Protein AF-A0A2V6UHU8-F1 (afdb_monomer)

Nearest PDB structures (foldseek):
  1kj1-assembly2_P  TM=2.800E-01  e=9.522E+00  Allium sativum

Foldseek 3Di:
DDDDPDDPPPDPPVDVPPQDPVRVVVVVVVVVVPDDDDDDPDDDDDDPQKDKDAWDFADDVPCPRGDTDHIAIWGQDPVRDTHTDPDDDVPPPDDD

Structure (mmCIF, N/CA/C/O backbone):
data_AF-A0A2V6UHU8-F1
#
_entry.id   AF-A0A2V6UHU8-F1
#
loop_
_atom_site.group_PDB
_atom_site.id
_atom_site.type_symbol
_atom_site.label_atom_id
_atom_site.label_alt_id
_atom_site.label_comp_id
_atom_site.label_asym_id
_atom_site.label_entity_id
_atom_site.label_seq_id
_atom_site.pdbx_PDB_ins_code
_atom_site.Cartn_x
_atom_site.Cartn_y
_atom_site.Cartn_z
_atom_site.occupancy
_atom_site.B_iso_or_equiv
_atom_site.auth_seq_id
_atom_site.auth_comp_id
_atom_site.auth_asym_id
_atom_site.auth_atom_id
_atom_site.pdbx_PDB_model_num
ATOM 1 N N . MET A 1 1 ? 68.092 -9.974 -61.644 1.00 38.53 1 MET A N 1
ATOM 2 C CA . MET A 1 1 ? 67.582 -10.050 -60.259 1.00 38.53 1 MET A CA 1
ATOM 3 C C . MET A 1 1 ? 66.251 -10.775 -60.289 1.00 38.53 1 MET A C 1
ATOM 5 O O . MET A 1 1 ? 65.279 -10.238 -60.798 1.00 38.53 1 MET A O 1
ATOM 9 N N . GLN A 1 2 ? 66.269 -12.028 -59.843 1.00 40.94 2 GLN A N 1
ATOM 10 C CA . GLN A 1 2 ? 65.102 -12.839 -59.499 1.00 40.94 2 GLN A CA 1
ATOM 11 C C . GLN A 1 2 ? 64.515 -12.288 -58.186 1.00 40.94 2 GLN A C 1
ATOM 13 O O . GLN A 1 2 ? 65.317 -11.948 -57.319 1.00 40.94 2 GLN A O 1
ATOM 18 N N . CYS A 1 3 ? 63.186 -12.212 -58.023 1.00 37.28 3 CYS A N 1
ATOM 19 C CA . CYS A 1 3 ? 62.473 -12.817 -56.881 1.00 37.28 3 CYS A CA 1
ATOM 20 C C . CYS A 1 3 ? 60.991 -12.408 -56.764 1.00 37.28 3 CYS A C 1
ATOM 22 O O . CYS A 1 3 ? 60.655 -11.242 -56.599 1.00 37.28 3 CYS A O 1
ATOM 24 N N . LEU A 1 4 ? 60.168 -13.462 -56.729 1.00 43.12 4 LEU A N 1
ATOM 25 C CA . LEU A 1 4 ? 58.849 -13.609 -56.108 1.00 43.12 4 LEU A CA 1
ATOM 26 C C . LEU A 1 4 ? 57.638 -12.899 -56.733 1.00 43.12 4 LEU A C 1
ATOM 28 O O . LEU A 1 4 ? 57.056 -11.968 -56.187 1.00 43.12 4 LEU A O 1
ATOM 32 N N . ALA A 1 5 ? 57.126 -13.539 -57.786 1.00 48.31 5 ALA A N 1
ATOM 33 C CA . ALA A 1 5 ? 55.716 -13.914 -57.785 1.00 48.31 5 ALA A CA 1
ATOM 34 C C . ALA A 1 5 ? 55.488 -14.971 -56.687 1.00 48.31 5 ALA A C 1
ATOM 36 O O . ALA A 1 5 ? 56.167 -15.999 -56.683 1.00 48.31 5 ALA A O 1
ATOM 37 N N . GLY A 1 6 ? 54.558 -14.737 -55.761 1.00 44.62 6 GLY A N 1
ATOM 38 C CA . GLY A 1 6 ? 54.143 -15.772 -54.816 1.00 44.62 6 GLY A CA 1
ATOM 39 C C . GLY A 1 6 ? 53.472 -15.253 -53.548 1.00 44.62 6 GLY A C 1
ATOM 40 O O . GLY A 1 6 ? 54.118 -14.620 -52.726 1.00 44.62 6 GLY A O 1
ATOM 41 N N . LEU A 1 7 ? 52.206 -15.648 -53.382 1.00 50.09 7 LEU A N 1
ATOM 42 C CA . LEU A 1 7 ? 51.457 -15.730 -52.121 1.00 50.09 7 LEU A CA 1
ATOM 43 C C . LEU A 1 7 ? 51.036 -14.427 -51.434 1.00 50.09 7 LEU A C 1
ATOM 45 O O . LEU A 1 7 ? 51.603 -14.059 -50.420 1.00 50.09 7 LEU A O 1
ATOM 49 N N . LEU A 1 8 ? 49.895 -13.875 -51.854 1.00 50.53 8 LEU A N 1
ATOM 50 C CA . LEU A 1 8 ? 48.840 -13.469 -50.905 1.00 50.53 8 LEU A CA 1
ATOM 51 C C . LEU A 1 8 ? 47.433 -13.759 -51.476 1.00 50.53 8 LEU A C 1
ATOM 53 O O . LEU A 1 8 ? 46.471 -13.040 -51.234 1.00 50.53 8 LEU A O 1
ATOM 57 N N . ALA A 1 9 ? 47.292 -14.869 -52.211 1.00 51.28 9 ALA A N 1
ATOM 58 C CA . ALA A 1 9 ? 45.997 -15.519 -52.412 1.00 51.28 9 ALA A CA 1
ATOM 59 C C . ALA A 1 9 ? 45.704 -16.396 -51.179 1.00 51.28 9 ALA A C 1
ATOM 61 O O . ALA A 1 9 ? 45.753 -17.620 -51.237 1.00 51.28 9 ALA A O 1
ATOM 62 N N . GLY A 1 10 ? 45.512 -15.754 -50.027 1.00 45.69 10 GLY A N 1
ATOM 63 C CA . GLY A 1 10 ? 45.105 -16.391 -48.778 1.00 45.69 10 GLY A CA 1
ATOM 64 C C . GLY A 1 10 ? 43.710 -15.898 -48.445 1.00 45.69 10 GLY A C 1
ATOM 65 O O . GLY A 1 10 ? 43.549 -14.739 -48.078 1.00 45.69 10 GLY A O 1
ATOM 66 N N . GLY A 1 11 ? 42.712 -16.750 -48.673 1.00 48.19 11 GLY A N 1
ATOM 67 C CA . GLY A 1 11 ? 41.296 -16.419 -48.592 1.00 48.19 11 GLY A CA 1
ATOM 68 C C . GLY A 1 11 ? 40.938 -15.562 -47.382 1.00 48.19 11 GLY A C 1
ATOM 69 O O . GLY A 1 11 ? 41.137 -15.963 -46.235 1.00 48.19 11 GLY A O 1
ATOM 70 N N . ALA A 1 12 ? 40.328 -14.410 -47.654 1.00 47.25 12 ALA A N 1
ATOM 71 C CA . ALA A 1 12 ? 39.440 -13.769 -46.706 1.00 47.25 12 ALA A CA 1
ATOM 72 C C . ALA A 1 12 ? 38.257 -14.721 -46.481 1.00 47.25 12 ALA A C 1
ATOM 74 O O . ALA A 1 12 ? 37.215 -14.622 -47.125 1.00 47.25 12 ALA A O 1
ATOM 75 N N . MET A 1 13 ? 38.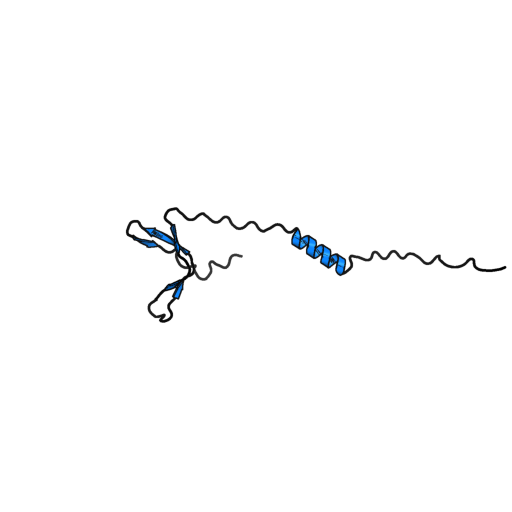440 -15.691 -45.587 1.00 47.81 13 MET A N 1
ATOM 76 C CA . MET A 1 13 ? 37.336 -16.372 -44.934 1.00 47.81 13 MET A CA 1
ATOM 77 C C . MET A 1 13 ? 36.652 -15.293 -44.098 1.00 47.81 13 MET A C 1
ATOM 79 O O . MET A 1 13 ? 37.024 -15.048 -42.952 1.00 47.81 13 MET A O 1
ATOM 83 N N . ALA A 1 14 ? 35.702 -14.580 -44.702 1.00 53.69 14 ALA A N 1
ATOM 84 C CA . ALA A 1 14 ? 34.769 -13.740 -43.977 1.00 53.69 14 ALA A CA 1
ATOM 85 C C . ALA A 1 14 ? 33.896 -14.681 -43.141 1.00 53.69 14 ALA A C 1
ATOM 87 O O . ALA A 1 14 ? 32.824 -15.107 -43.560 1.00 53.69 14 ALA A O 1
ATOM 88 N N . VAL A 1 15 ? 34.404 -15.080 -41.975 1.00 54.88 15 VAL A N 1
ATOM 89 C C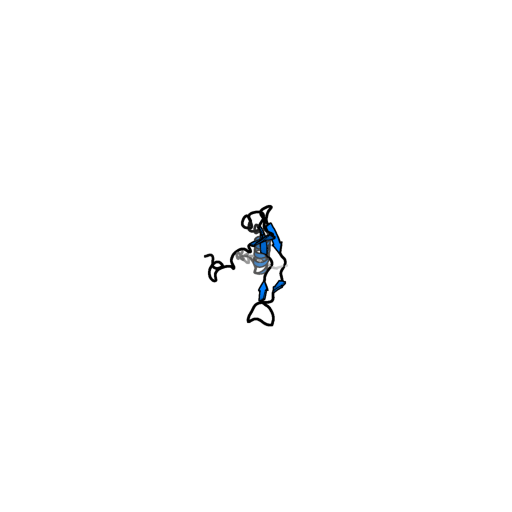A . VAL A 1 15 ? 33.588 -15.724 -40.955 1.00 54.88 15 VAL A CA 1
ATOM 90 C C . VAL A 1 15 ? 32.540 -14.682 -40.575 1.00 54.88 15 VAL A C 1
ATOM 92 O O . VAL A 1 15 ? 32.931 -13.582 -40.170 1.00 54.88 15 VAL A O 1
ATOM 95 N N . PRO A 1 16 ? 31.232 -14.962 -40.702 1.00 55.22 16 PRO A N 1
ATOM 96 C CA . PRO A 1 16 ? 30.227 -14.101 -40.113 1.00 55.22 16 PRO A CA 1
ATOM 97 C C . PRO A 1 16 ? 30.388 -14.241 -38.600 1.00 55.22 16 PRO A C 1
ATOM 99 O O . PRO A 1 16 ? 29.803 -15.118 -37.966 1.00 55.22 16 PRO A O 1
ATOM 102 N N . MET A 1 17 ? 31.271 -13.433 -38.015 1.00 58.94 17 MET A N 1
ATOM 103 C CA . MET A 1 17 ? 31.403 -13.346 -36.574 1.00 58.94 17 MET A CA 1
ATOM 104 C C . MET A 1 17 ? 30.112 -12.705 -36.083 1.00 58.94 17 MET A C 1
ATOM 106 O O . MET A 1 17 ? 29.911 -11.500 -36.220 1.00 58.94 17 MET A O 1
ATOM 110 N N . GLY A 1 18 ? 29.203 -13.538 -35.571 1.00 63.38 18 GLY A N 1
ATOM 111 C CA . GLY A 1 18 ? 28.029 -13.068 -34.847 1.00 63.38 18 GLY A CA 1
ATOM 112 C C . GLY A 1 18 ? 28.433 -12.105 -33.723 1.00 63.38 18 GLY A C 1
ATOM 113 O O . GLY A 1 18 ? 29.614 -12.027 -33.370 1.00 63.38 18 GLY A O 1
ATOM 114 N N . PRO A 1 19 ? 27.475 -11.364 -33.143 1.00 70.31 19 PRO A N 1
ATOM 115 C CA . PRO A 1 19 ? 27.781 -10.286 -32.211 1.00 70.31 19 PRO A CA 1
ATOM 116 C C . PRO A 1 19 ? 28.719 -10.769 -31.104 1.00 70.31 19 PRO A C 1
ATOM 118 O O . PRO A 1 19 ? 28.513 -11.828 -30.500 1.00 70.31 19 PRO A O 1
ATOM 121 N N . THR A 1 20 ? 29.780 -10.002 -30.863 1.00 79.56 20 THR A N 1
ATOM 122 C CA . THR A 1 20 ? 30.722 -10.275 -29.777 1.00 79.56 20 THR A CA 1
ATOM 123 C C . THR A 1 20 ? 29.994 -10.162 -28.438 1.00 79.56 20 THR A C 1
ATOM 125 O O . THR A 1 20 ? 28.948 -9.518 -28.331 1.00 79.56 20 THR A O 1
ATOM 128 N N . THR A 1 21 ? 30.521 -10.788 -27.386 1.00 80.25 21 THR A N 1
ATOM 129 C CA . THR A 1 21 ? 29.937 -10.698 -26.035 1.00 80.25 21 THR A CA 1
ATOM 130 C C . THR A 1 21 ? 29.732 -9.243 -25.597 1.00 80.25 21 THR A C 1
ATOM 132 O O . THR A 1 21 ? 28.698 -8.916 -25.021 1.00 80.25 21 THR A O 1
ATOM 135 N N . THR A 1 22 ? 30.658 -8.351 -25.960 1.00 83.81 22 THR A N 1
ATOM 136 C CA . THR A 1 22 ? 30.541 -6.907 -25.722 1.00 83.81 22 THR A CA 1
ATOM 137 C C . THR A 1 22 ? 29.390 -6.282 -26.507 1.00 83.81 22 THR A C 1
ATOM 139 O O . THR A 1 22 ? 28.612 -5.530 -25.927 1.00 83.81 22 THR A O 1
ATOM 142 N N . GLN A 1 23 ? 29.229 -6.621 -27.791 1.00 85.50 23 GLN A N 1
ATOM 143 C CA . GLN A 1 23 ? 28.120 -6.108 -28.600 1.00 85.50 23 GLN A CA 1
ATOM 144 C C . GLN A 1 23 ? 26.766 -6.518 -28.008 1.00 85.50 23 GLN A C 1
ATOM 146 O O . GLN A 1 23 ? 25.890 -5.678 -27.847 1.00 85.50 23 GLN A O 1
ATOM 151 N N . ARG A 1 24 ? 26.628 -7.775 -27.565 1.00 87.38 24 ARG A N 1
ATOM 152 C CA . ARG A 1 24 ? 25.406 -8.245 -26.892 1.00 87.38 24 ARG A CA 1
ATOM 153 C C . ARG A 1 24 ? 25.119 -7.498 -25.589 1.00 87.38 24 ARG A C 1
ATOM 155 O O . ARG A 1 24 ? 23.961 -7.210 -25.308 1.00 87.38 24 ARG A O 1
ATOM 162 N N . ALA A 1 25 ? 26.146 -7.179 -24.801 1.00 88.75 25 ALA A N 1
ATOM 163 C CA . ALA A 1 25 ? 25.982 -6.412 -23.566 1.00 88.75 25 ALA A CA 1
ATOM 164 C C . ALA A 1 25 ? 25.512 -4.973 -23.843 1.00 88.75 25 ALA A C 1
ATOM 166 O O . ALA A 1 25 ? 24.636 -4.464 -23.143 1.00 88.75 25 ALA A O 1
ATOM 167 N N . VAL A 1 26 ? 26.048 -4.337 -24.889 1.00 91.44 26 VAL A N 1
ATOM 168 C CA . VAL A 1 26 ? 25.613 -3.007 -25.344 1.00 91.44 26 VAL A CA 1
ATOM 169 C C . VAL A 1 26 ? 24.173 -3.050 -25.858 1.00 91.44 26 VAL A C 1
ATOM 171 O O . VAL A 1 26 ? 23.361 -2.213 -25.468 1.00 91.44 26 VAL A O 1
ATOM 174 N N . ASP A 1 27 ? 23.823 -4.052 -26.663 1.00 91.88 27 ASP A N 1
ATOM 175 C CA . ASP A 1 27 ? 22.463 -4.225 -27.178 1.00 91.88 27 ASP A CA 1
ATOM 176 C C . ASP A 1 27 ? 21.466 -4.474 -26.035 1.00 91.88 27 ASP A C 1
ATOM 178 O O . ASP A 1 27 ? 20.383 -3.885 -26.005 1.00 91.88 27 ASP A O 1
ATOM 182 N N . GLN A 1 28 ? 21.848 -5.282 -25.040 1.00 90.69 28 GLN A N 1
ATOM 183 C CA . GLN A 1 28 ? 21.048 -5.516 -23.841 1.00 90.69 28 GLN A CA 1
ATOM 184 C C . GLN A 1 28 ? 20.843 -4.222 -23.047 1.00 90.69 28 GLN A C 1
ATOM 186 O O . GLN A 1 28 ? 19.712 -3.919 -22.664 1.00 90.69 28 GLN A O 1
ATOM 191 N N . MET A 1 29 ? 21.900 -3.433 -22.853 1.00 90.44 29 MET A N 1
ATOM 192 C CA . MET A 1 29 ? 21.826 -2.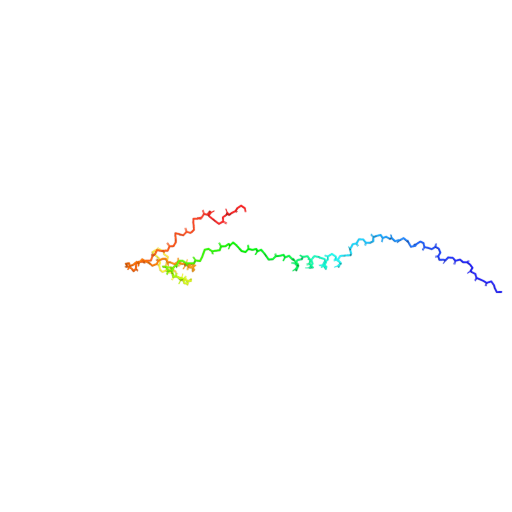146 -22.165 1.00 90.44 29 MET A CA 1
ATOM 193 C C . MET A 1 29 ? 20.885 -1.186 -22.895 1.00 90.44 29 MET A C 1
ATOM 195 O O . MET A 1 29 ? 19.932 -0.692 -22.293 1.00 90.44 29 MET A O 1
ATOM 199 N N . ASN A 1 30 ? 21.070 -1.010 -24.203 1.00 92.94 30 ASN A N 1
ATOM 200 C CA . ASN A 1 30 ? 20.207 -0.169 -25.030 1.00 92.94 30 ASN A CA 1
ATOM 201 C C . ASN A 1 30 ? 18.748 -0.637 -24.989 1.00 92.94 30 ASN A C 1
ATOM 203 O O . ASN A 1 30 ? 17.842 0.173 -24.801 1.00 92.94 30 ASN A O 1
ATOM 207 N N . SER A 1 31 ? 18.507 -1.947 -25.091 1.00 90.81 31 SER A N 1
ATOM 208 C CA . SER A 1 31 ? 17.154 -2.514 -25.016 1.00 90.81 31 SER A CA 1
ATOM 209 C C . SER A 1 31 ? 16.492 -2.293 -23.653 1.00 90.81 31 SER A C 1
ATOM 211 O O . SER A 1 31 ? 15.274 -2.143 -23.570 1.00 90.81 31 SER A O 1
ATOM 213 N N . SER A 1 32 ? 17.283 -2.264 -22.577 1.00 89.56 32 SER A N 1
ATOM 214 C CA . SER A 1 32 ? 16.784 -2.010 -21.228 1.00 89.56 32 SER A CA 1
ATOM 215 C C . SER A 1 32 ? 16.431 -0.536 -21.031 1.00 89.56 32 SER A C 1
ATOM 217 O O . SER A 1 32 ? 15.361 -0.241 -20.508 1.00 89.56 32 SER A O 1
ATOM 219 N N . SER A 1 33 ? 17.263 0.373 -21.546 1.00 87.81 33 SER A N 1
ATOM 220 C CA . SER A 1 33 ? 17.064 1.823 -21.455 1.00 87.81 33 SER A CA 1
ATOM 221 C C . SER A 1 33 ? 15.907 2.326 -22.315 1.00 87.81 33 SER A C 1
ATOM 223 O O . SER A 1 33 ? 15.253 3.297 -21.954 1.00 87.81 33 SER A O 1
ATOM 225 N N . MET A 1 34 ? 15.634 1.671 -23.447 1.00 92.31 34 MET A N 1
ATOM 226 C CA . MET A 1 34 ? 14.500 2.009 -24.316 1.00 92.31 34 MET A CA 1
ATOM 227 C C . MET A 1 34 ? 13.190 1.339 -23.889 1.00 92.31 34 MET A C 1
ATOM 229 O O . MET A 1 34 ? 12.158 1.528 -24.536 1.00 92.31 34 MET A O 1
ATOM 233 N N . ARG A 1 35 ? 13.202 0.525 -22.827 1.00 89.62 35 ARG A N 1
ATOM 234 C CA . ARG A 1 35 ? 11.993 -0.149 -22.363 1.00 89.62 35 ARG A CA 1
ATOM 235 C C . ARG A 1 35 ? 11.035 0.889 -21.781 1.00 89.62 35 ARG A C 1
ATOM 237 O O . ARG A 1 35 ? 11.402 1.652 -20.892 1.00 89.62 35 ARG A O 1
ATOM 244 N N . GLY A 1 36 ? 9.802 0.906 -22.284 1.00 86.81 36 GLY A N 1
ATOM 245 C CA . GLY A 1 36 ? 8.764 1.801 -21.779 1.00 86.81 36 GLY A CA 1
ATOM 246 C C . GLY A 1 36 ? 8.519 1.598 -20.283 1.00 86.81 36 GLY A C 1
ATOM 247 O O . GLY A 1 36 ? 8.565 0.472 -19.782 1.00 86.81 36 GLY A O 1
ATOM 248 N N . VAL A 1 37 ? 8.247 2.694 -19.574 1.00 86.62 37 VAL A N 1
ATOM 249 C CA . VAL A 1 37 ? 7.867 2.644 -18.159 1.00 86.62 37 VAL A CA 1
ATOM 250 C C . VAL A 1 37 ? 6.483 1.998 -18.055 1.00 86.62 37 VAL A C 1
ATOM 252 O O . VAL A 1 37 ? 5.564 2.452 -18.744 1.00 86.62 37 VAL A O 1
ATOM 255 N N . 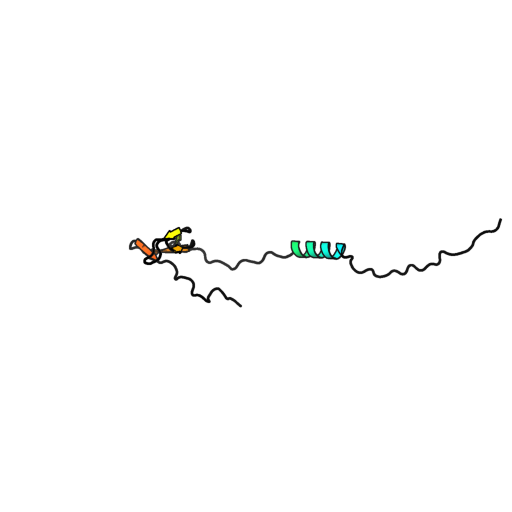PRO A 1 38 ? 6.298 0.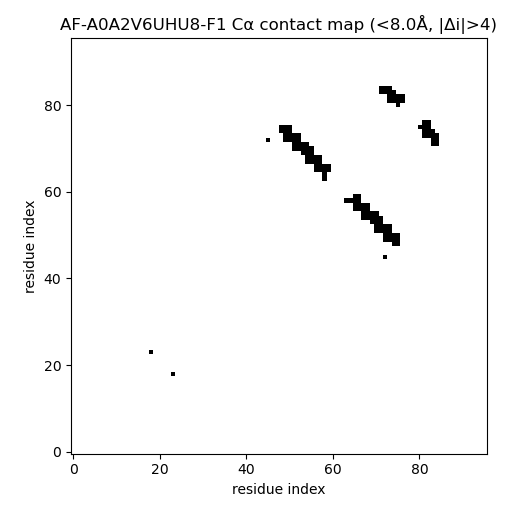960 -17.216 1.00 85.44 38 PRO A N 1
ATOM 256 C CA . PRO A 1 38 ? 4.980 0.392 -16.979 1.00 85.44 38 PRO A CA 1
ATOM 257 C C . PRO A 1 38 ? 4.006 1.480 -16.532 1.00 85.44 38 PRO A C 1
ATOM 259 O O . PRO A 1 38 ? 4.300 2.248 -15.614 1.00 85.44 38 PRO A O 1
ATOM 262 N N . THR A 1 39 ? 2.837 1.551 -17.166 1.00 84.19 39 THR A N 1
ATOM 263 C CA . THR A 1 39 ? 1.779 2.446 -16.701 1.00 84.19 39 THR A CA 1
ATOM 264 C C . THR A 1 39 ? 1.283 1.936 -15.347 1.00 84.19 39 THR A C 1
ATOM 266 O O . THR A 1 39 ? 0.836 0.788 -15.269 1.00 84.19 39 THR A O 1
ATOM 269 N N . PRO A 1 40 ? 1.366 2.737 -14.269 1.00 83.19 40 PRO A N 1
ATOM 270 C CA . PRO A 1 40 ? 0.822 2.319 -12.990 1.00 83.19 40 PRO A CA 1
ATOM 271 C C . PRO A 1 40 ? -0.700 2.158 -13.109 1.00 83.19 40 PRO A C 1
ATOM 273 O O . PRO A 1 40 ? -1.335 2.886 -13.880 1.00 83.19 40 PRO A O 1
ATOM 276 N N . PRO A 1 41 ? -1.314 1.244 -12.339 1.00 81.62 41 P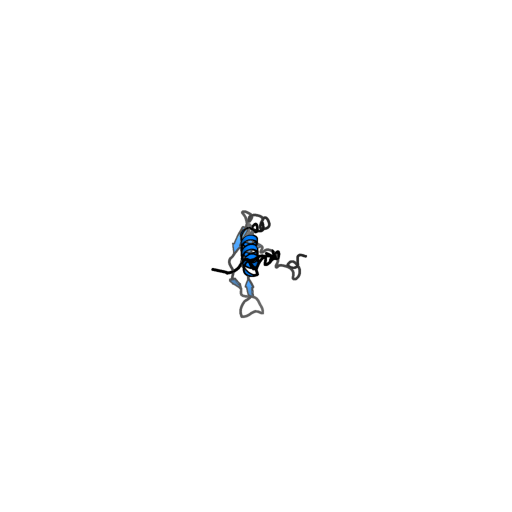RO A N 1
ATOM 277 C CA . PRO A 1 41 ? -2.765 1.166 -12.280 1.00 81.62 41 PRO A CA 1
ATOM 278 C C . PRO A 1 41 ? -3.335 2.521 -11.847 1.00 81.62 41 PRO A C 1
ATOM 280 O O . PRO A 1 41 ? -2.776 3.196 -10.974 1.00 81.62 41 PRO A O 1
ATOM 283 N N . VAL A 1 42 ? -4.458 2.912 -12.452 1.00 80.94 42 VAL A N 1
ATOM 284 C CA . VAL A 1 42 ? -5.170 4.136 -12.075 1.00 80.94 42 VAL A CA 1
ATOM 285 C C . VAL A 1 42 ? -5.630 3.987 -10.628 1.00 80.94 42 VAL A C 1
ATOM 287 O O . VAL A 1 42 ? -6.490 3.161 -10.321 1.00 80.94 42 VAL A O 1
ATOM 290 N N . ARG A 1 43 ? -5.047 4.778 -9.723 1.00 73.81 43 ARG A N 1
ATOM 291 C CA . ARG A 1 43 ? -5.532 4.870 -8.345 1.00 73.81 43 ARG A CA 1
ATOM 292 C C . ARG A 1 43 ? -6.705 5.834 -8.315 1.00 73.81 43 ARG A C 1
ATOM 294 O O . ARG A 1 43 ? -6.607 6.943 -8.836 1.00 73.81 43 ARG A O 1
ATOM 301 N N . GLN A 1 44 ? -7.800 5.419 -7.687 1.00 79.81 44 GLN A N 1
ATOM 302 C CA . GLN A 1 44 ? -8.874 6.349 -7.363 1.00 79.81 44 GLN A CA 1
ATOM 303 C C . GLN A 1 44 ? -8.324 7.420 -6.417 1.00 79.81 44 GLN A C 1
ATOM 305 O O . GLN A 1 44 ? -7.617 7.103 -5.457 1.00 79.81 44 GLN A O 1
ATOM 310 N N . ALA A 1 45 ? -8.622 8.685 -6.714 1.00 79.19 45 ALA A N 1
ATOM 311 C CA . ALA A 1 45 ? -8.299 9.772 -5.805 1.00 79.19 45 ALA A CA 1
ATOM 312 C C . ALA A 1 45 ? -9.036 9.559 -4.468 1.00 79.19 45 ALA A C 1
ATOM 314 O O . ALA A 1 45 ? -10.173 9.074 -4.478 1.00 79.19 45 ALA A O 1
ATOM 315 N N . PRO A 1 46 ? -8.421 9.919 -3.327 1.00 80.88 46 PRO A N 1
ATOM 316 C CA . PRO A 1 46 ? -9.114 9.920 -2.045 1.00 80.88 46 PRO A CA 1
ATOM 317 C C . PRO A 1 46 ? -10.380 10.776 -2.121 1.00 80.88 46 PRO A C 1
ATOM 319 O O . PRO A 1 46 ? -10.397 11.827 -2.768 1.00 80.88 46 PRO A O 1
ATOM 322 N N . ARG A 1 47 ? -11.449 10.328 -1.459 1.00 81.62 47 ARG A N 1
ATOM 323 C CA . ARG A 1 47 ? -12.686 11.109 -1.360 1.00 81.62 47 ARG A CA 1
ATOM 324 C C . ARG A 1 47 ? -12.463 12.328 -0.455 1.00 81.62 47 ARG A C 1
ATOM 326 O O . ARG A 1 47 ? -11.576 12.316 0.392 1.00 81.62 47 ARG A O 1
ATOM 333 N N . GLN A 1 48 ? -13.282 13.372 -0.601 1.00 83.19 48 GLN A N 1
ATOM 334 C CA . GLN A 1 48 ? -13.154 14.599 0.208 1.00 83.19 48 GLN A CA 1
ATOM 335 C C . GLN A 1 48 ? -13.384 14.372 1.712 1.00 83.19 48 GLN A C 1
ATOM 337 O O . GLN A 1 48 ? -12.899 15.148 2.527 1.00 83.19 48 GLN A O 1
ATOM 342 N N . ASP A 1 49 ? -14.100 13.309 2.080 1.00 85.00 49 ASP A N 1
ATOM 343 C CA . ASP A 1 49 ? -14.362 12.882 3.458 1.00 85.00 49 ASP A CA 1
ATOM 344 C C . ASP A 1 49 ? -13.260 11.977 4.042 1.00 85.00 49 ASP A C 1
ATOM 346 O O . ASP A 1 49 ? -13.397 11.454 5.152 1.00 85.00 49 ASP A O 1
ATOM 350 N N . MET A 1 50 ? -12.163 11.775 3.303 1.00 86.31 50 MET A N 1
ATOM 351 C CA . MET A 1 50 ? -11.035 10.955 3.729 1.00 86.31 50 MET A CA 1
ATOM 352 C C . MET A 1 50 ? -9.844 11.795 4.187 1.00 86.31 50 MET A C 1
ATOM 354 O O . MET A 1 50 ? -9.501 12.815 3.594 1.00 86.31 50 MET A O 1
ATOM 358 N N . VAL A 1 51 ? -9.156 11.308 5.218 1.00 87.00 51 VAL A N 1
ATOM 359 C CA . VAL A 1 51 ? -7.923 11.904 5.743 1.00 87.00 51 VAL A CA 1
ATOM 360 C C . VAL A 1 51 ? -6.825 10.851 5.777 1.00 87.00 51 VAL A C 1
ATOM 362 O O . VAL A 1 51 ? -7.059 9.712 6.182 1.00 87.00 51 VAL A O 1
ATOM 365 N N . TRP A 1 52 ? -5.621 11.230 5.352 1.00 88.38 52 TRP A N 1
ATOM 366 C CA . TRP A 1 52 ? -4.448 10.370 5.446 1.00 88.38 52 TRP A CA 1
ATOM 367 C C . TRP A 1 52 ? -3.992 10.265 6.899 1.00 88.38 52 TRP A C 1
ATOM 369 O O . TRP A 1 52 ? -3.782 11.279 7.569 1.00 88.38 52 TRP A O 1
ATOM 379 N N . VAL A 1 53 ? -3.821 9.039 7.379 1.00 87.94 53 VAL A N 1
ATOM 380 C CA . VAL A 1 53 ? -3.240 8.737 8.685 1.00 87.94 53 VAL A CA 1
ATOM 381 C C . VAL A 1 53 ? -1.865 8.115 8.447 1.00 87.94 53 VAL A C 1
ATOM 383 O O . VAL A 1 53 ? -1.785 7.137 7.705 1.00 87.94 53 VAL A O 1
ATOM 386 N N . PRO A 1 54 ? -0.786 8.666 9.029 1.00 91.12 54 PRO A N 1
ATOM 387 C CA . PRO A 1 54 ? 0.553 8.112 8.870 1.00 91.12 54 PRO A CA 1
ATOM 388 C C . PRO A 1 54 ? 0.734 6.815 9.667 1.00 91.12 54 PRO A C 1
ATOM 390 O O . PRO A 1 54 ? -0.043 6.516 10.577 1.00 91.12 54 PRO A O 1
ATOM 393 N N . ASP A 1 55 ? 1.806 6.094 9.345 1.00 92.06 55 ASP A N 1
ATOM 394 C CA . ASP A 1 55 ? 2.265 4.912 10.072 1.00 92.06 55 ASP A CA 1
ATOM 395 C C . ASP A 1 55 ? 2.371 5.189 11.578 1.00 92.06 55 ASP A C 1
ATOM 397 O O . ASP A 1 55 ? 2.903 6.221 12.005 1.00 92.06 55 ASP A O 1
ATOM 401 N N . ARG A 1 56 ? 1.889 4.255 12.401 1.00 88.31 56 ARG A N 1
ATOM 402 C CA . ARG A 1 56 ? 1.939 4.385 13.863 1.00 88.31 56 ARG A CA 1
ATOM 403 C C . ARG A 1 56 ? 1.941 3.036 14.569 1.00 88.31 56 ARG A C 1
ATOM 405 O O . ARG A 1 56 ? 1.479 2.036 14.034 1.00 88.31 56 ARG A O 1
ATOM 412 N N . PHE A 1 57 ? 2.429 3.028 15.806 1.00 88.81 57 PHE A N 1
ATOM 413 C CA . PHE A 1 57 ? 2.226 1.922 16.741 1.00 88.81 57 PHE A CA 1
ATOM 414 C C . PHE A 1 57 ? 1.067 2.262 17.672 1.00 88.81 57 PHE A C 1
ATOM 416 O O . PHE A 1 57 ? 1.100 3.283 18.360 1.00 88.81 57 PHE A O 1
ATOM 423 N N . VAL A 1 58 ? 0.038 1.416 17.683 1.00 86.00 58 VAL A N 1
ATOM 424 C CA . VAL A 1 58 ? -1.185 1.633 18.462 1.00 86.00 58 VAL A CA 1
ATOM 425 C C . VAL A 1 58 ? -1.244 0.634 19.616 1.00 86.00 58 VAL A C 1
ATOM 427 O O . VAL A 1 58 ? -1.016 -0.556 19.388 1.00 86.00 58 VAL A O 1
ATOM 430 N N . PRO A 1 59 ? -1.562 1.058 20.850 1.00 87.50 59 PRO A N 1
ATOM 431 C CA . PRO A 1 59 ? -1.814 0.121 21.938 1.00 87.50 59 PRO A CA 1
ATOM 432 C C . PRO A 1 59 ? -2.978 -0.813 21.588 1.00 87.50 59 PRO A C 1
ATOM 434 O O . PRO A 1 59 ? -4.040 -0.348 21.176 1.00 87.50 59 PRO A O 1
ATOM 437 N N . ALA A 1 60 ? -2.796 -2.120 21.779 1.00 82.56 60 ALA A N 1
ATOM 438 C CA . ALA A 1 60 ? -3.846 -3.111 21.570 1.00 82.56 60 ALA A CA 1
ATOM 439 C C . ALA A 1 60 ? -3.887 -4.104 22.742 1.00 82.56 60 ALA A C 1
ATOM 441 O O . ALA A 1 60 ? -2.829 -4.496 23.251 1.00 82.56 60 ALA A O 1
ATOM 442 N N . PRO A 1 61 ? -5.080 -4.542 23.182 1.00 85.50 61 PRO A N 1
ATOM 443 C CA . PRO A 1 61 ? -5.197 -5.579 24.201 1.00 85.50 61 PRO A CA 1
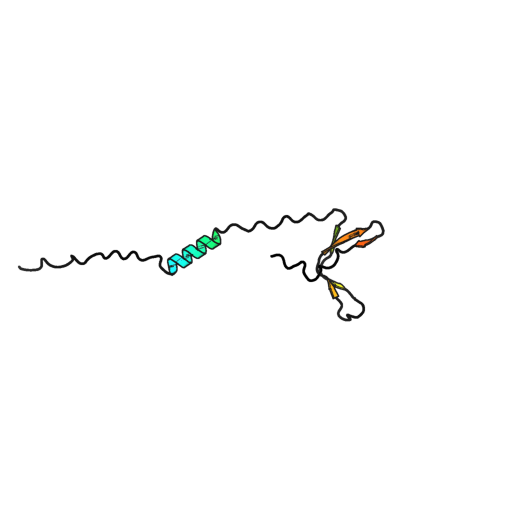ATOM 444 C C . PRO A 1 61 ? -4.422 -6.842 23.798 1.00 85.50 61 PRO A C 1
ATOM 446 O O . PRO A 1 61 ? -4.589 -7.350 22.693 1.00 85.50 61 PRO A O 1
ATOM 449 N N . GLY A 1 62 ? -3.560 -7.342 24.687 1.00 89.25 62 GLY A N 1
ATOM 450 C CA . GLY A 1 62 ? -2.738 -8.533 24.433 1.00 89.25 62 GLY A CA 1
ATOM 451 C C . GLY A 1 62 ? -1.435 -8.291 23.657 1.00 89.25 62 GLY A C 1
ATOM 452 O O . GLY A 1 62 ? -0.658 -9.229 23.508 1.00 89.25 62 GLY A O 1
ATOM 453 N N . ALA A 1 63 ? -1.151 -7.058 23.221 1.00 84.25 63 ALA A N 1
ATOM 454 C CA . ALA A 1 63 ? 0.105 -6.684 22.566 1.00 84.25 63 ALA A CA 1
ATOM 455 C C . ALA A 1 63 ? 0.781 -5.520 23.322 1.00 84.25 63 ALA A C 1
ATOM 457 O O . ALA A 1 63 ? 0.558 -4.356 22.980 1.00 84.25 63 ALA A O 1
ATOM 458 N N . PRO A 1 64 ? 1.601 -5.794 24.359 1.00 81.69 64 PRO A N 1
ATOM 459 C CA . PRO A 1 64 ? 2.220 -4.754 25.190 1.00 81.69 64 PRO A CA 1
ATOM 460 C C . PRO A 1 64 ? 3.180 -3.833 24.419 1.00 81.69 64 PRO A C 1
ATOM 462 O O . PRO A 1 64 ? 3.349 -2.677 24.790 1.00 81.69 64 PRO A O 1
ATOM 465 N N . GLN A 1 65 ? 3.763 -4.314 23.320 1.00 84.69 65 GLN A N 1
ATOM 466 C CA . GLN A 1 65 ? 4.574 -3.522 22.390 1.00 84.69 65 GLN A CA 1
ATOM 467 C C . GLN A 1 65 ? 3.748 -2.666 21.408 1.00 84.69 65 GLN A C 1
ATOM 469 O O . GLN A 1 65 ? 4.315 -1.901 20.631 1.00 84.69 65 GLN A O 1
ATOM 474 N N . GLY A 1 66 ? 2.418 -2.793 21.426 1.00 87.00 66 GLY A N 1
ATOM 475 C CA . GLY A 1 66 ? 1.520 -2.208 20.436 1.00 87.00 66 GLY A CA 1
ATOM 476 C C . GLY A 1 66 ? 1.482 -2.986 19.117 1.00 87.00 66 GLY A C 1
ATOM 477 O O . GLY A 1 66 ? 2.250 -3.918 18.880 1.00 87.00 66 GLY A O 1
ATOM 478 N N . VAL A 1 67 ? 0.552 -2.602 18.248 1.00 88.06 67 VAL A N 1
ATOM 479 C CA . VAL A 1 67 ? 0.402 -3.135 16.890 1.00 88.06 67 VAL A CA 1
ATOM 480 C C . VAL A 1 67 ? 0.843 -2.066 15.903 1.00 88.06 67 VAL A C 1
ATOM 482 O O . VAL A 1 67 ? 0.437 -0.909 16.016 1.00 88.06 67 VAL A O 1
ATOM 485 N N . PHE A 1 68 ? 1.682 -2.455 14.943 1.00 88.38 68 PHE A N 1
ATOM 486 C CA . PHE A 1 68 ? 2.049 -1.581 13.837 1.00 88.38 68 PHE A CA 1
ATOM 487 C C . PHE A 1 68 ? 0.865 -1.435 12.883 1.00 88.38 68 PHE A C 1
ATOM 489 O O . PHE A 1 68 ? 0.369 -2.420 12.337 1.00 88.38 68 PHE A O 1
ATOM 496 N N . GLU A 1 69 ? 0.434 -0.200 12.680 1.00 86.69 69 GLU A N 1
ATOM 497 C CA . GLU A 1 69 ? -0.605 0.176 11.737 1.00 86.69 69 GLU A CA 1
ATOM 498 C C . GLU A 1 69 ? 0.044 0.979 10.602 1.00 86.69 69 GLU A C 1
ATOM 500 O O . GLU A 1 69 ? 0.480 2.114 10.830 1.00 86.69 69 GLU A O 1
ATOM 505 N N . PRO A 1 70 ? 0.136 0.406 9.388 1.00 89.12 70 PRO A N 1
ATOM 506 C CA . PRO A 1 70 ? 0.609 1.132 8.220 1.00 89.12 70 PRO A CA 1
ATOM 507 C C . PRO A 1 70 ? -0.298 2.317 7.880 1.00 89.12 70 PRO A C 1
ATOM 509 O O . PRO A 1 70 ? -1.503 2.315 8.157 1.00 89.12 70 PRO A O 1
ATOM 512 N N . GLY A 1 71 ? 0.278 3.313 7.220 1.00 89.75 71 GLY A N 1
ATOM 513 C CA . GLY A 1 71 ? -0.419 4.506 6.787 1.00 89.75 71 GLY A CA 1
ATOM 514 C C . GLY A 1 71 ? -1.561 4.170 5.837 1.00 89.75 71 GLY A C 1
ATOM 515 O O . GLY A 1 71 ? -1.416 3.388 4.893 1.00 89.75 71 GLY A O 1
ATOM 516 N N . HIS A 1 72 ? -2.723 4.752 6.109 1.00 87.38 72 HIS A N 1
ATOM 517 C CA . HIS A 1 72 ? -3.957 4.466 5.393 1.00 87.38 72 HIS A CA 1
ATOM 518 C C . HIS A 1 72 ? -4.884 5.684 5.395 1.00 87.38 72 HIS A C 1
ATOM 520 O O . HIS A 1 72 ? -4.762 6.606 6.202 1.00 87.38 72 HIS A O 1
ATOM 526 N N . TRP A 1 73 ? -5.833 5.693 4.464 1.00 87.19 73 TRP A N 1
ATOM 527 C CA . TRP A 1 73 ? -6.907 6.682 4.432 1.00 87.19 73 TRP A CA 1
ATOM 528 C C . TRP A 1 73 ? -8.016 6.261 5.389 1.00 87.19 73 TRP A C 1
ATOM 530 O O . TRP A 1 73 ? -8.453 5.117 5.328 1.00 87.19 73 TRP A O 1
ATOM 540 N N . VAL A 1 74 ? -8.498 7.173 6.231 1.00 87.12 74 VAL A N 1
ATOM 541 C CA . VAL A 1 74 ? -9.686 6.955 7.073 1.00 87.12 74 VAL A CA 1
ATOM 542 C C . VAL A 1 74 ? -10.819 7.856 6.623 1.00 87.12 74 VAL A C 1
ATOM 544 O O . VAL A 1 74 ? -10.587 9.028 6.327 1.00 87.12 74 VAL A O 1
ATOM 547 N N . THR A 1 75 ? -12.044 7.335 6.621 1.00 85.50 75 THR A N 1
ATOM 548 C CA . THR A 1 75 ? -13.246 8.159 6.463 1.00 85.50 75 THR A CA 1
ATOM 549 C C . THR A 1 75 ? -13.632 8.738 7.818 1.00 85.50 75 THR A C 1
ATOM 551 O O . THR A 1 75 ? -13.764 7.997 8.798 1.00 85.50 75 THR A O 1
ATOM 554 N N . PHE A 1 76 ? -13.817 10.056 7.881 1.00 78.25 76 PHE A N 1
ATOM 555 C CA . PHE A 1 76 ? -14.387 10.707 9.056 1.00 78.25 76 PHE A CA 1
ATOM 556 C C . PHE A 1 76 ? -15.907 10.733 8.951 1.00 78.25 76 PHE A C 1
ATOM 558 O O . PHE A 1 76 ? -16.474 11.201 7.967 1.00 78.25 76 PHE A O 1
ATOM 565 N N . THR A 1 77 ? -16.564 10.219 9.983 1.00 78.06 77 THR A N 1
ATOM 566 C CA . THR A 1 77 ? -18.021 10.302 10.109 1.00 78.06 77 THR A CA 1
ATOM 567 C C . THR A 1 77 ? -18.413 11.663 10.699 1.00 78.06 77 THR A C 1
ATOM 569 O O . THR A 1 77 ? -17.641 12.210 11.498 1.00 78.06 77 THR A O 1
ATOM 572 N N . PRO A 1 78 ? -19.581 12.227 10.338 1.00 71.12 78 PRO A N 1
ATOM 573 C CA . PRO A 1 78 ? -20.069 13.489 10.903 1.00 71.12 78 PRO A CA 1
ATOM 574 C C . PRO A 1 78 ? -20.138 13.495 12.438 1.00 71.12 78 PRO A C 1
ATOM 576 O O . PRO A 1 78 ? -20.000 14.542 13.063 1.00 71.12 78 PRO A O 1
ATOM 579 N N . GLU A 1 79 ? -20.292 12.323 13.053 1.00 79.56 79 GLU A N 1
ATOM 580 C CA . GLU A 1 79 ? -20.375 12.116 14.500 1.00 79.56 79 GLU A CA 1
ATOM 581 C C . GLU A 1 79 ? -18.991 12.083 15.185 1.00 79.56 79 GLU A C 1
ATOM 583 O O . GLU A 1 79 ? -18.891 11.842 16.387 1.00 79.56 79 GLU A O 1
ATOM 588 N N . GLY A 1 80 ? -17.904 12.306 14.435 1.00 67.69 80 GLY A N 1
ATOM 589 C CA . GLY A 1 80 ? -16.526 12.306 14.940 1.00 67.69 80 GLY A CA 1
ATOM 590 C C . GLY A 1 80 ? -15.872 10.920 15.018 1.00 67.69 80 GLY A C 1
ATOM 591 O O . GLY A 1 80 ? -14.714 10.802 15.421 1.00 67.69 80 GLY A O 1
ATOM 592 N N . GLY A 1 81 ? -16.579 9.867 14.604 1.00 72.06 81 GLY A N 1
ATOM 593 C CA . GLY A 1 81 ? -16.032 8.520 14.441 1.00 72.06 81 GLY A CA 1
ATOM 594 C C . GLY A 1 81 ? -15.117 8.392 13.218 1.00 72.06 81 GLY A C 1
ATOM 595 O O . GLY A 1 81 ? -15.165 9.205 12.290 1.00 72.06 81 GLY A O 1
ATOM 596 N N . ARG A 1 82 ? -14.280 7.348 13.205 1.00 73.19 82 ARG A N 1
ATOM 597 C CA . ARG A 1 82 ? -13.332 7.045 12.121 1.00 73.19 82 ARG A CA 1
ATOM 598 C C . ARG A 1 82 ? -13.593 5.636 11.611 1.00 73.19 82 ARG A C 1
ATOM 600 O O . ARG A 1 82 ? -13.569 4.693 12.397 1.00 73.19 82 ARG A O 1
ATOM 607 N N . ILE A 1 83 ? -13.805 5.499 10.309 1.00 73.81 83 ILE A N 1
ATOM 608 C CA . ILE A 1 83 ? -13.931 4.201 9.648 1.00 73.81 83 ILE A CA 1
ATOM 609 C C . ILE A 1 83 ? -12.626 3.965 8.892 1.00 73.81 83 ILE A C 1
ATOM 611 O O . ILE A 1 83 ? -12.367 4.597 7.865 1.00 73.81 83 ILE A O 1
ATOM 615 N N . ALA A 1 84 ? -11.776 3.095 9.440 1.00 68.31 84 ALA A N 1
ATOM 616 C CA . ALA A 1 84 ? -10.641 2.564 8.700 1.00 68.31 84 ALA A CA 1
ATOM 617 C C . ALA A 1 84 ? -11.152 1.536 7.673 1.00 68.31 84 ALA A C 1
ATOM 619 O O . ALA A 1 84 ? -12.106 0.805 7.968 1.00 68.31 84 ALA A O 1
ATOM 620 N N . PRO A 1 85 ? -10.549 1.456 6.475 1.00 63.00 85 PRO A N 1
ATOM 621 C CA . PRO A 1 85 ? -10.809 0.363 5.556 1.00 63.00 85 PRO A CA 1
ATOM 622 C C . PRO A 1 85 ? -10.534 -0.966 6.275 1.00 63.00 85 PRO A C 1
ATOM 624 O O . PRO A 1 85 ? -9.593 -1.033 7.073 1.00 63.00 85 PRO A O 1
ATOM 627 N N . PRO A 1 86 ? -11.328 -2.020 6.026 1.00 57.19 86 PRO A N 1
ATOM 628 C CA . PRO A 1 86 ? -11.088 -3.314 6.648 1.00 57.19 86 PRO A CA 1
ATOM 629 C C . PRO A 1 86 ? -9.660 -3.790 6.336 1.00 57.19 86 PRO A C 1
ATOM 631 O O . PRO A 1 86 ? -9.170 -3.544 5.226 1.00 57.19 86 PRO A O 1
ATOM 634 N N . PRO A 1 87 ? -8.979 -4.461 7.285 1.00 54.78 87 PRO A N 1
ATOM 635 C CA . PRO A 1 87 ? -7.641 -4.978 7.043 1.00 54.78 87 PRO A CA 1
ATOM 636 C C . PRO A 1 87 ? -7.660 -5.902 5.816 1.00 54.78 87 PRO A C 1
ATOM 638 O O . PRO A 1 87 ? -8.632 -6.645 5.632 1.00 54.78 87 PRO A O 1
ATOM 641 N N . PRO A 1 88 ? -6.620 -5.869 4.962 1.00 54.84 88 PRO A N 1
ATOM 642 C CA . PRO A 1 88 ? -6.558 -6.754 3.811 1.00 54.84 88 PRO A CA 1
ATOM 643 C C . PRO A 1 88 ? -6.648 -8.208 4.282 1.00 54.84 88 PRO A C 1
ATOM 645 O O . PRO A 1 88 ? -5.866 -8.658 5.120 1.00 54.84 88 PRO A O 1
ATOM 648 N N . VAL A 1 89 ? -7.629 -8.937 3.750 1.00 59.72 89 VAL A N 1
ATOM 649 C CA . VAL A 1 89 ? -7.792 -10.372 3.999 1.00 59.72 89 VAL A CA 1
ATOM 650 C C . VAL A 1 89 ? -6.521 -11.103 3.546 1.00 59.72 89 VAL A C 1
ATOM 652 O O . VAL A 1 89 ? -6.057 -10.843 2.427 1.00 59.72 89 VAL A O 1
ATOM 655 N N . PRO A 1 90 ? -5.954 -12.018 4.360 1.00 44.50 90 PRO A N 1
ATOM 656 C CA . PRO A 1 90 ? -4.832 -12.853 3.943 1.00 44.50 90 PRO A CA 1
ATOM 657 C C . PRO A 1 90 ? -5.235 -13.660 2.699 1.00 44.50 90 PRO A C 1
ATOM 659 O O . PRO A 1 90 ? -6.007 -14.608 2.791 1.00 44.50 90 PRO A O 1
ATOM 662 N N . GLY A 1 91 ? -4.782 -13.223 1.521 1.00 52.31 91 GLY A N 1
ATOM 663 C CA . GLY A 1 91 ? -5.150 -13.805 0.223 1.00 52.31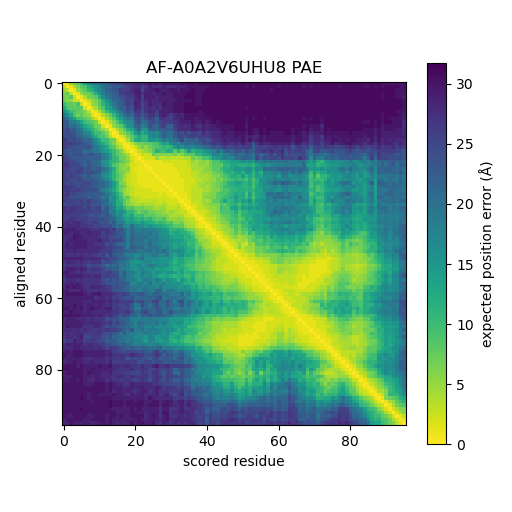 91 GLY A CA 1
ATOM 664 C C . GLY A 1 91 ? -5.424 -12.781 -0.884 1.00 52.31 91 GLY A C 1
ATOM 665 O O . GLY A 1 91 ? -5.239 -13.094 -2.052 1.00 52.31 91 GLY A O 1
ATOM 666 N N . ALA A 1 92 ? -5.765 -11.530 -0.551 1.00 53.28 92 ALA A N 1
ATOM 667 C CA . ALA A 1 92 ? -6.067 -10.498 -1.557 1.00 53.28 92 ALA A CA 1
ATOM 668 C C . ALA A 1 92 ? -4.829 -9.904 -2.268 1.00 53.28 92 ALA A C 1
ATOM 670 O O . ALA A 1 92 ? -4.968 -9.113 -3.196 1.00 53.28 92 ALA A O 1
ATOM 671 N N . ILE A 1 93 ? -3.619 -10.274 -1.834 1.00 51.28 93 ILE A N 1
ATOM 672 C CA . ILE A 1 93 ? -2.339 -9.825 -2.415 1.00 51.28 93 ILE A CA 1
ATOM 673 C C . ILE A 1 93 ? -1.776 -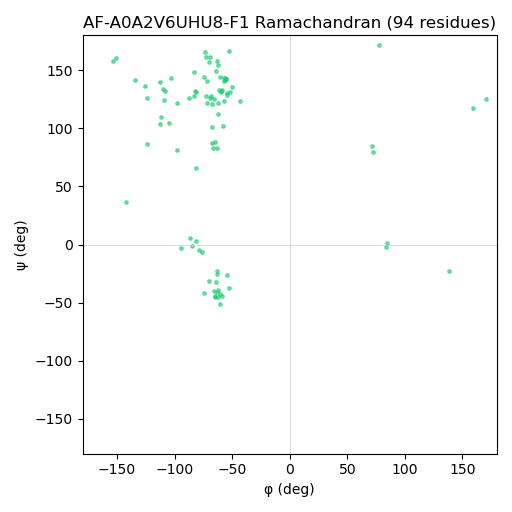10.800 -3.457 1.00 51.28 93 ILE A C 1
ATOM 675 O O . ILE A 1 93 ? -0.762 -10.503 -4.082 1.00 51.28 93 ILE A O 1
ATOM 679 N N . GLN A 1 94 ? -2.433 -11.941 -3.675 1.00 40.59 94 GLN A N 1
ATOM 680 C CA . GLN A 1 94 ? -2.089 -12.868 -4.749 1.00 40.59 94 GLN A CA 1
ATOM 681 C C . GLN A 1 94 ? -3.017 -12.613 -5.940 1.00 40.59 94 GLN A C 1
ATOM 683 O O . GLN A 1 94 ? -4.038 -13.272 -6.117 1.00 40.59 94 GLN A O 1
ATOM 688 N N . GLY A 1 95 ? -2.676 -11.594 -6.732 1.00 43.69 95 GLY A N 1
ATOM 689 C CA . GLY A 1 95 ? -3.079 -11.565 -8.139 1.00 43.69 95 GLY A CA 1
ATOM 690 C C . GLY A 1 95 ? -2.319 -12.645 -8.930 1.00 43.69 95 GLY A C 1
ATOM 691 O O . GLY A 1 95 ? -1.313 -13.140 -8.417 1.00 43.69 95 GLY A O 1
ATOM 692 N N . PRO A 1 96 ? -2.810 -13.029 -10.123 1.00 48.53 96 PRO A N 1
ATOM 693 C CA . PRO A 1 96 ? -2.261 -14.129 -10.923 1.00 48.53 96 PRO A CA 1
ATOM 694 C C . PRO A 1 96 ? -0.784 -13.953 -11.294 1.00 48.53 96 PRO A C 1
ATOM 696 O O . PRO A 1 96 ? -0.338 -12.790 -11.438 1.00 48.53 96 PRO A O 1
#

Sequence (96 aa):
MQCLAGLLAGGAMAVPMGPTTTQRAVDQMNSSSMRGVPTPPVRQAPRQDMVWVPDRFVPAPGAPQGVFEPGHWVTFTPEGGRIAPPPPVPGAIQGP

pLDDT: mean 73.63, std 17.06, range [37.28, 92.94]

Radius of gyration: 33.82 Å; Cα contacts (8 Å, |Δi|>4): 62; chains: 1; bounding box: 88×31×85 Å

Solvent-accessible surface area (backbone atoms only — not comparable to full-atom values): 6677 Å² total; per-residue (Å²): 137,90,86,78,91,78,87,84,90,66,79,84,75,79,69,84,75,64,80,48,75,66,54,51,51,51,52,51,50,54,56,57,72,68,50,78,79,80,80,74,81,87,72,79,76,81,56,92,58,45,45,83,41,72,65,45,72,42,86,44,94,97,34,96,87,32,45,83,40,75,58,46,64,27,38,59,44,97,88,74,47,75,50,65,70,78,78,82,59,97,65,79,84,69,70,136

Mean predicted aligned error: 17.07 Å

Secondary structure (DSSP, 8-state):
-----------------PPPHHHHHHHHHHHHHTSPPPPPP-PPPPPTTEEEE--EEEEETTEEEEEEE--EEEEEPTTS-EEPPPPPPTTTT---